Protein AF-A0A3C0GA33-F1 (afdb_monomer_lite)

Structure (mmCIF, N/CA/C/O backbone):
data_AF-A0A3C0GA33-F1
#
_entry.id   AF-A0A3C0GA33-F1
#
loop_
_atom_site.group_PDB
_atom_site.id
_atom_site.type_symbol
_atom_site.label_atom_id
_atom_site.label_alt_id
_atom_site.label_comp_id
_atom_site.label_asym_id
_atom_site.label_entity_id
_atom_site.label_seq_id
_atom_site.pdbx_PDB_ins_code
_atom_site.Cartn_x
_atom_site.Cartn_y
_atom_site.Cartn_z
_atom_site.occupancy
_atom_site.B_iso_or_equiv
_atom_site.auth_seq_id
_atom_site.auth_comp_id
_atom_site.auth_asym_id
_atom_site.auth_atom_id
_atom_site.pdbx_PDB_model_num
ATOM 1 N N . LEU A 1 1 ? 12.547 -13.398 -8.713 1.00 61.09 1 LEU A N 1
ATOM 2 C CA . LEU A 1 1 ? 11.265 -13.217 -7.988 1.00 61.09 1 LEU A CA 1
ATOM 3 C C . LEU A 1 1 ? 10.355 -14.447 -7.967 1.00 61.09 1 LEU A C 1
ATOM 5 O O . LEU A 1 1 ? 9.749 -14.676 -6.935 1.00 61.09 1 LEU A O 1
ATOM 9 N N . LYS A 1 2 ? 10.257 -15.255 -9.035 1.00 63.53 2 LYS A N 1
ATOM 10 C CA . LYS A 1 2 ? 9.308 -16.392 -9.103 1.00 63.53 2 LYS A CA 1
ATOM 11 C C . LYS A 1 2 ? 9.526 -17.522 -8.074 1.00 63.53 2 LYS A C 1
ATOM 13 O O . LYS A 1 2 ? 8.697 -18.414 -7.990 1.00 63.53 2 LYS A O 1
ATOM 18 N N . CYS A 1 3 ? 10.621 -17.486 -7.314 1.00 84.00 3 CYS A N 1
ATOM 19 C CA . CYS A 1 3 ? 10.959 -18.494 -6.304 1.00 84.00 3 CYS A CA 1
ATOM 20 C C . CYS A 1 3 ? 10.615 -18.062 -4.868 1.00 84.00 3 CYS A C 1
ATOM 22 O O . CYS A 1 3 ? 10.839 -18.829 -3.939 1.00 84.00 3 CYS A O 1
ATOM 24 N N . LEU A 1 4 ? 10.125 -16.834 -4.672 1.00 90.50 4 LEU A N 1
ATOM 25 C CA . LEU A 1 4 ? 9.690 -16.347 -3.365 1.00 90.50 4 LEU A CA 1
ATOM 26 C C . LEU A 1 4 ? 8.179 -16.573 -3.216 1.00 90.50 4 LEU A C 1
ATOM 28 O O . LEU A 1 4 ? 7.465 -16.453 -4.214 1.00 90.50 4 LEU A O 1
ATOM 32 N N . PRO A 1 5 ? 7.670 -16.853 -2.003 1.00 92.75 5 PRO A N 1
ATOM 33 C CA . PRO A 1 5 ? 6.241 -17.033 -1.737 1.00 92.75 5 PRO A CA 1
ATOM 34 C C . PRO A 1 5 ? 5.500 -15.683 -1.721 1.00 92.75 5 PRO A C 1
ATOM 36 O O . PRO A 1 5 ? 4.811 -15.335 -0.767 1.00 92.75 5 PRO A O 1
ATOM 39 N N . VAL A 1 6 ? 5.668 -14.899 -2.785 1.00 91.50 6 VAL A N 1
ATOM 40 C CA . VAL A 1 6 ? 5.059 -13.584 -2.983 1.00 91.50 6 VAL A CA 1
ATOM 41 C C . VAL A 1 6 ? 4.236 -13.602 -4.261 1.00 91.50 6 VAL A C 1
ATOM 43 O O . VAL A 1 6 ? 4.635 -14.180 -5.275 1.00 91.50 6 VAL A O 1
ATOM 46 N N . LYS A 1 7 ? 3.072 -12.957 -4.224 1.00 90.94 7 LYS A N 1
ATOM 47 C CA . LYS A 1 7 ? 2.263 -12.748 -5.425 1.00 90.94 7 LYS A CA 1
ATOM 48 C C . LYS A 1 7 ? 2.784 -11.510 -6.141 1.00 90.94 7 LYS A C 1
ATOM 50 O O . LYS A 1 7 ? 2.812 -10.433 -5.559 1.00 90.94 7 LYS A O 1
ATOM 55 N N . VAL A 1 8 ? 3.198 -11.678 -7.392 1.00 92.38 8 VAL A N 1
ATOM 56 C CA . VAL A 1 8 ? 3.596 -10.567 -8.261 1.00 92.38 8 VAL A CA 1
ATOM 57 C C . VAL A 1 8 ? 2.408 -10.214 -9.140 1.00 92.38 8 VAL A C 1
ATOM 59 O O . VAL A 1 8 ? 1.881 -11.085 -9.831 1.00 9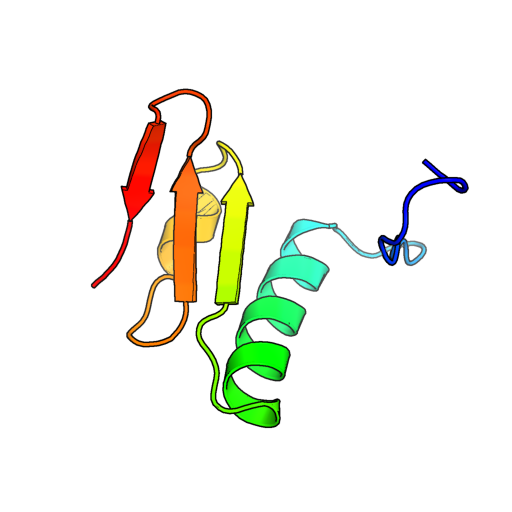2.38 8 VAL A O 1
ATOM 62 N N . VAL A 1 9 ? 1.994 -8.952 -9.103 1.00 92.12 9 VAL A N 1
ATOM 63 C CA . VAL A 1 9 ? 0.905 -8.417 -9.923 1.00 92.12 9 VAL A CA 1
ATOM 64 C C . VAL A 1 9 ? 1.504 -7.420 -10.909 1.00 92.12 9 VAL A C 1
ATOM 66 O O . VAL A 1 9 ? 2.300 -6.569 -10.528 1.00 92.12 9 VAL A O 1
ATOM 69 N N . SER A 1 10 ? 1.149 -7.559 -12.181 1.00 93.31 10 SER A N 1
ATOM 70 C CA . SER A 1 10 ? 1.461 -6.605 -13.242 1.00 93.31 10 SER A CA 1
ATOM 71 C C . SER A 1 10 ? 0.322 -6.674 -14.248 1.00 93.31 10 SER A C 1
ATOM 73 O O . SER A 1 10 ? -0.057 -7.766 -14.678 1.00 93.31 10 SER A O 1
ATOM 75 N N . ILE A 1 11 ? -0.269 -5.523 -14.548 1.00 94.38 11 ILE A N 1
ATOM 76 C CA . ILE A 1 11 ? -1.424 -5.396 -15.433 1.00 94.38 11 ILE A CA 1
ATOM 77 C C . ILE A 1 11 ? -1.019 -4.420 -16.533 1.00 94.38 11 ILE A C 1
ATOM 79 O O . ILE A 1 11 ? -0.510 -3.341 -16.242 1.00 94.38 11 ILE A O 1
ATOM 83 N N . ASP A 1 12 ? -1.199 -4.822 -17.791 1.00 95.62 12 ASP A N 1
ATOM 84 C CA . ASP A 1 12 ? -0.848 -3.975 -18.929 1.00 95.62 12 ASP A CA 1
ATOM 85 C C . ASP A 1 12 ? -1.676 -2.682 -18.908 1.00 95.62 12 ASP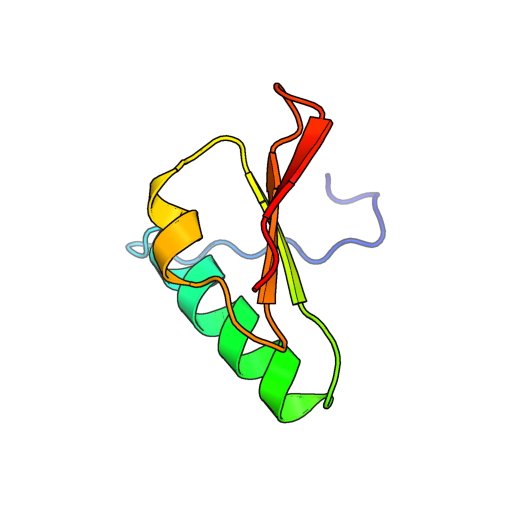 A C 1
ATOM 87 O O . ASP A 1 12 ? -2.887 -2.726 -18.680 1.00 95.62 12 ASP A O 1
ATOM 91 N N . LYS A 1 13 ? -1.016 -1.549 -19.177 1.00 94.88 13 LYS A N 1
ATOM 92 C CA . LYS A 1 13 ? -1.607 -0.195 -19.220 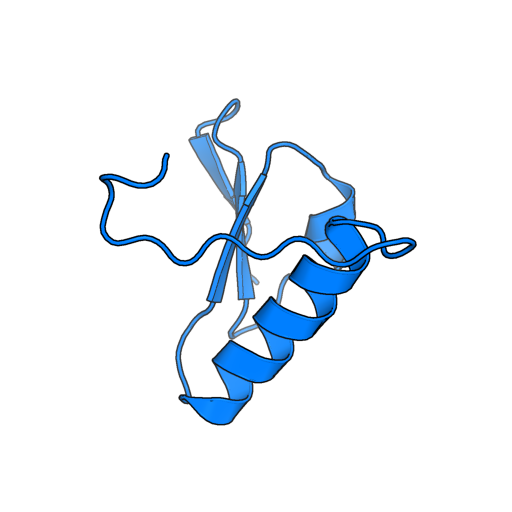1.00 94.88 13 LYS A CA 1
ATOM 93 C C . LYS A 1 13 ? -2.159 0.340 -17.891 1.00 94.88 13 LYS A C 1
ATOM 95 O O . LYS A 1 13 ? -2.953 1.277 -17.921 1.00 94.88 13 LYS A O 1
ATOM 100 N N . VAL A 1 14 ? -1.762 -0.229 -16.754 1.00 96.12 14 VAL A N 1
ATOM 101 C CA . VAL A 1 14 ? -2.139 0.277 -15.424 1.00 96.12 14 VAL A CA 1
ATOM 102 C C . VAL A 1 14 ? -0.880 0.639 -14.645 1.00 9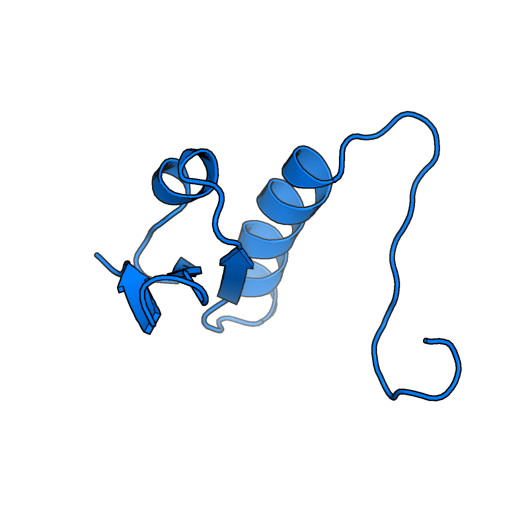6.12 14 VAL A C 1
ATOM 104 O O . VAL A 1 14 ? 0.089 -0.125 -14.643 1.00 96.12 14 VAL A O 1
ATOM 107 N N . GLU A 1 15 ? -0.892 1.800 -13.994 1.00 95.94 15 GLU A N 1
ATOM 108 C CA . GLU A 1 15 ? 0.217 2.257 -13.163 1.00 95.94 15 GLU A CA 1
ATOM 109 C C . GLU A 1 15 ? 0.246 1.504 -11.821 1.00 95.94 15 GLU A C 1
ATOM 111 O O . GLU A 1 15 ? -0.752 0.964 -11.332 1.00 95.94 15 GLU A O 1
ATOM 116 N N . ALA A 1 16 ? 1.440 1.353 -11.248 1.00 94.69 16 ALA A N 1
ATOM 117 C CA . ALA A 1 16 ? 1.617 0.535 -10.049 1.00 94.69 16 ALA A CA 1
ATOM 118 C C . ALA A 1 16 ? 1.002 1.187 -8.801 1.00 94.69 16 ALA A C 1
ATOM 120 O O . ALA A 1 16 ? 0.521 0.483 -7.914 1.00 94.69 16 ALA A O 1
ATOM 121 N N . ASP A 1 17 ? 1.019 2.513 -8.736 1.00 94.94 17 ASP A N 1
ATOM 122 C CA . ASP A 1 17 ? 0.407 3.323 -7.687 1.00 94.94 17 ASP A CA 1
ATOM 123 C C . ASP A 1 17 ? -1.117 3.164 -7.640 1.00 94.94 17 ASP A C 1
ATOM 125 O O . ASP A 1 17 ? -1.648 2.930 -6.554 1.00 94.94 17 ASP A O 1
ATOM 129 N N . ASP A 1 18 ? -1.799 3.150 -8.789 1.00 94.94 18 ASP A N 1
ATOM 130 C CA . ASP A 1 18 ? -3.234 2.852 -8.894 1.00 94.94 18 ASP A CA 1
ATOM 131 C C . ASP A 1 18 ? -3.566 1.470 -8.313 1.00 94.94 18 ASP A C 1
ATOM 133 O O . ASP A 1 18 ? -4.501 1.302 -7.519 1.00 94.94 18 ASP A O 1
ATOM 137 N N . ILE A 1 19 ? -2.767 0.457 -8.674 1.00 96.31 19 ILE A N 1
ATOM 138 C CA . ILE A 1 19 ? -2.936 -0.915 -8.178 1.00 96.31 19 ILE A CA 1
ATOM 139 C C . ILE A 1 19 ? -2.727 -0.954 -6.661 1.00 96.31 19 ILE A C 1
ATOM 141 O O . ILE A 1 19 ? -3.533 -1.553 -5.946 1.00 96.31 19 ILE A O 1
ATOM 145 N N . ILE A 1 20 ? -1.671 -0.313 -6.152 1.00 96.31 20 ILE A N 1
ATOM 146 C CA . ILE A 1 20 ? -1.362 -0.266 -4.717 1.00 96.31 20 ILE A CA 1
ATOM 147 C C . ILE A 1 20 ? -2.477 0.448 -3.949 1.00 96.31 20 ILE A C 1
ATOM 149 O O . ILE A 1 20 ? -2.908 -0.059 -2.913 1.00 96.31 20 ILE A O 1
ATOM 153 N N . ALA A 1 21 ? -2.973 1.578 -4.457 1.00 95.31 21 ALA A N 1
ATOM 154 C CA . ALA A 1 21 ? -4.025 2.364 -3.822 1.00 95.31 21 ALA A CA 1
ATOM 155 C C . ALA A 1 21 ? -5.353 1.602 -3.737 1.00 95.31 21 ALA A C 1
ATOM 157 O O . ALA A 1 21 ? -6.039 1.649 -2.712 1.00 95.31 21 ALA A O 1
ATOM 158 N N . TYR A 1 22 ? -5.710 0.872 -4.796 1.00 95.81 22 TYR A N 1
ATOM 159 C CA . TYR A 1 22 ? -6.891 0.015 -4.792 1.00 95.81 22 TYR A CA 1
ATOM 160 C C . TYR A 1 22 ? -6.715 -1.184 -3.849 1.00 95.81 22 TYR A C 1
ATOM 162 O O . TYR A 1 22 ? -7.580 -1.453 -3.011 1.00 95.81 22 TYR A O 1
ATOM 170 N N . MET A 1 23 ? -5.584 -1.890 -3.947 1.00 95.56 23 MET A N 1
ATOM 171 C CA . MET A 1 23 ? -5.333 -3.097 -3.159 1.00 95.56 23 MET A CA 1
ATOM 172 C C . MET A 1 23 ? -5.195 -2.809 -1.664 1.00 95.56 23 MET A C 1
ATOM 174 O O . MET A 1 23 ? -5.700 -3.592 -0.865 1.00 95.56 23 MET A O 1
ATOM 178 N N . SER A 1 24 ? -4.545 -1.716 -1.256 1.00 95.31 24 SER A N 1
ATOM 179 C CA . SER A 1 24 ? -4.372 -1.388 0.167 1.00 95.31 24 SER A CA 1
ATOM 180 C C . SER A 1 24 ? -5.721 -1.234 0.876 1.00 95.31 24 SER A C 1
ATOM 182 O O . SER A 1 24 ? -5.919 -1.819 1.946 1.00 95.31 24 SER A O 1
ATOM 184 N N . LYS A 1 25 ? -6.670 -0.546 0.228 1.00 94.88 25 LYS A N 1
ATOM 185 C CA . LYS A 1 25 ? -8.044 -0.339 0.703 1.00 94.88 25 LYS A CA 1
ATOM 186 C C . LYS A 1 25 ? -8.887 -1.610 0.638 1.00 94.88 25 LYS A C 1
ATOM 188 O O . LYS A 1 25 ? -9.542 -1.950 1.624 1.00 94.88 25 LYS A O 1
ATOM 193 N N . ASP A 1 26 ? -8.877 -2.320 -0.496 1.00 95.50 26 ASP A N 1
ATOM 194 C CA . ASP A 1 26 ? -9.664 -3.553 -0.654 1.00 95.50 26 ASP A CA 1
ATOM 195 C C . ASP A 1 26 ? -9.224 -4.620 0.350 1.00 95.50 26 ASP A C 1
ATOM 197 O O . ASP A 1 26 ? -10.059 -5.189 1.046 1.00 95.50 26 ASP A O 1
ATOM 201 N N . MET A 1 27 ? -7.916 -4.840 0.502 1.00 93.56 27 MET A N 1
ATOM 202 C CA . MET A 1 27 ? -7.381 -5.853 1.413 1.00 93.56 27 MET A CA 1
ATOM 203 C C . MET A 1 27 ? -7.677 -5.508 2.875 1.00 93.56 27 MET A C 1
ATOM 205 O O . MET A 1 27 ? -8.135 -6.379 3.617 1.00 93.56 27 MET A O 1
ATOM 209 N N . ALA A 1 28 ? -7.487 -4.244 3.272 1.00 94.12 28 ALA A N 1
ATOM 210 C CA . ALA A 1 28 ? -7.782 -3.801 4.631 1.00 94.12 28 ALA A CA 1
ATOM 211 C C . ALA A 1 28 ? -9.254 -4.045 4.990 1.00 94.12 28 ALA A C 1
ATOM 213 O O . ALA A 1 28 ? -9.565 -4.653 6.016 1.00 94.12 28 ALA A O 1
ATOM 214 N N . LYS A 1 29 ? -10.163 -3.663 4.086 1.00 94.12 29 LYS A N 1
ATOM 215 C CA . LYS A 1 29 ? -11.607 -3.843 4.254 1.00 94.12 29 LYS A CA 1
ATOM 216 C C . LYS A 1 29 ? -12.028 -5.311 4.214 1.00 94.12 29 LYS A C 1
ATOM 218 O O . LYS A 1 29 ? -12.831 -5.749 5.032 1.00 94.12 29 LYS A O 1
ATOM 223 N N . ARG A 1 30 ? -11.528 -6.070 3.239 1.00 94.56 30 ARG A N 1
ATOM 224 C CA . ARG A 1 30 ? -11.961 -7.444 2.961 1.00 94.56 30 ARG A CA 1
ATOM 225 C C . ARG A 1 30 ? -11.520 -8.424 4.038 1.00 94.56 30 ARG A C 1
ATOM 227 O O . ARG A 1 30 ? -12.253 -9.365 4.329 1.00 94.56 30 ARG A O 1
ATOM 234 N N . PHE A 1 31 ? -10.335 -8.216 4.603 1.00 93.19 31 PHE A N 1
ATOM 235 C CA . PHE A 1 31 ? -9.774 -9.097 5.625 1.00 93.19 31 PHE A CA 1
ATOM 236 C C . PHE A 1 31 ? -9.867 -8.514 7.038 1.00 93.19 31 PHE A C 1
ATOM 238 O O . PHE A 1 31 ? -9.538 -9.219 7.987 1.00 93.19 31 PHE A O 1
ATOM 245 N N . ASN A 1 32 ? -10.365 -7.280 7.189 1.00 92.00 32 ASN A N 1
ATOM 246 C CA . ASN A 1 32 ? -10.416 -6.551 8.458 1.00 92.00 32 ASN A CA 1
ATOM 247 C C . ASN A 1 32 ? -9.037 -6.519 9.148 1.00 92.00 32 ASN A C 1
ATOM 249 O O . ASN A 1 32 ? -8.892 -6.846 10.326 1.00 92.00 32 ASN A O 1
ATOM 253 N N . THR A 1 33 ? -8.009 -6.194 8.364 1.00 92.38 33 THR A N 1
ATOM 254 C CA . THR A 1 33 ? -6.595 -6.191 8.765 1.00 92.38 33 THR A CA 1
ATOM 255 C C . THR A 1 33 ? -5.943 -4.863 8.418 1.00 92.38 33 THR A C 1
ATOM 257 O O . THR A 1 33 ? -6.396 -4.174 7.509 1.00 92.38 33 THR A O 1
ATOM 260 N N . LYS A 1 34 ? -4.814 -4.548 9.061 1.00 93.50 34 LYS A N 1
ATOM 261 C CA . LYS A 1 34 ? -3.967 -3.438 8.618 1.00 93.50 34 LYS A CA 1
ATOM 262 C C . LYS A 1 34 ? -3.213 -3.788 7.333 1.00 93.50 34 LYS A C 1
ATOM 264 O O . LYS A 1 34 ? -2.623 -4.865 7.230 1.00 93.50 34 LYS A O 1
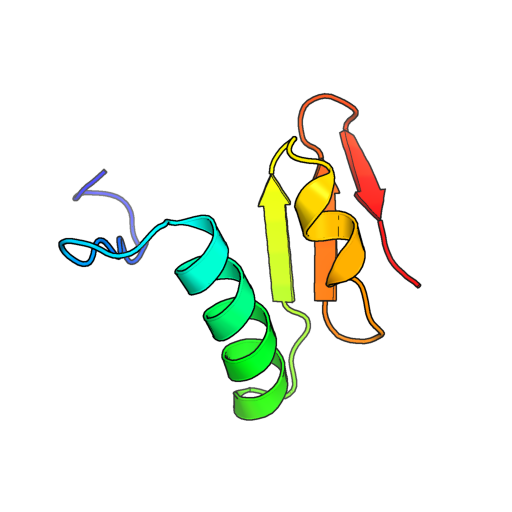ATOM 269 N N . SER A 1 35 ? -3.202 -2.860 6.385 1.00 95.88 35 SER A N 1
ATOM 270 C CA . SER A 1 35 ? -2.407 -2.903 5.159 1.00 95.88 35 SER A CA 1
ATOM 271 C C . SER A 1 35 ? -1.141 -2.064 5.332 1.00 95.88 35 SER A C 1
ATOM 273 O O . SER A 1 35 ? -1.206 -0.921 5.775 1.00 95.88 35 SER A O 1
ATOM 275 N N . TYR A 1 36 ? 0.006 -2.614 4.933 1.00 96.12 36 TYR A N 1
ATOM 276 C CA . TYR A 1 36 ? 1.285 -1.903 4.937 1.00 96.12 36 TYR A CA 1
ATOM 277 C C . TYR A 1 36 ? 1.745 -1.640 3.507 1.00 96.12 36 TYR A C 1
ATOM 279 O O . TYR A 1 36 ? 1.956 -2.578 2.735 1.00 96.12 36 TYR A O 1
ATOM 287 N N . ILE A 1 37 ? 1.928 -0.367 3.166 1.00 96.69 37 ILE A N 1
ATOM 288 C CA . ILE A 1 37 ? 2.531 0.052 1.901 1.00 96.69 37 ILE A CA 1
ATOM 289 C C . ILE A 1 37 ? 4.009 0.322 2.166 1.00 96.69 37 ILE A C 1
ATOM 291 O O . ILE A 1 37 ? 4.346 1.175 2.980 1.00 96.69 37 ILE A O 1
ATOM 295 N N . VAL A 1 38 ? 4.902 -0.397 1.487 1.00 96.31 38 VAL A N 1
ATOM 296 C CA . VAL A 1 38 ? 6.351 -0.193 1.609 1.00 96.31 38 VAL A CA 1
ATOM 297 C C . VAL A 1 38 ? 6.844 0.551 0.376 1.00 96.31 38 VAL A C 1
ATOM 299 O O . VAL A 1 38 ? 7.004 -0.047 -0.686 1.00 96.31 38 VAL A O 1
ATOM 302 N N . SER A 1 39 ? 7.059 1.857 0.507 1.00 95.81 39 SER A N 1
ATOM 303 C CA . SER A 1 39 ? 7.524 2.718 -0.584 1.00 95.81 39 SER A CA 1
ATOM 304 C C . SER A 1 39 ? 8.218 3.955 -0.030 1.00 95.81 39 SER A C 1
ATOM 306 O O . SER A 1 39 ? 7.868 4.444 1.037 1.00 95.81 39 SER A O 1
ATOM 308 N N . SER A 1 40 ? 9.208 4.480 -0.749 1.00 93.62 40 SER A N 1
ATOM 309 C CA . SER A 1 40 ? 9.819 5.778 -0.439 1.00 93.62 40 SER A CA 1
ATOM 310 C C . SER A 1 40 ? 9.041 6.963 -1.016 1.00 93.62 40 SER A C 1
ATOM 312 O O . SER A 1 40 ? 9.371 8.101 -0.678 1.00 93.62 40 SER A O 1
ATOM 314 N N . ASP A 1 41 ? 8.049 6.707 -1.871 1.00 93.38 41 ASP A N 1
ATOM 315 C CA . ASP A 1 41 ? 7.214 7.729 -2.498 1.00 93.38 41 ASP A CA 1
ATOM 316 C C . ASP A 1 41 ? 6.279 8.390 -1.473 1.00 93.38 41 ASP A C 1
ATOM 31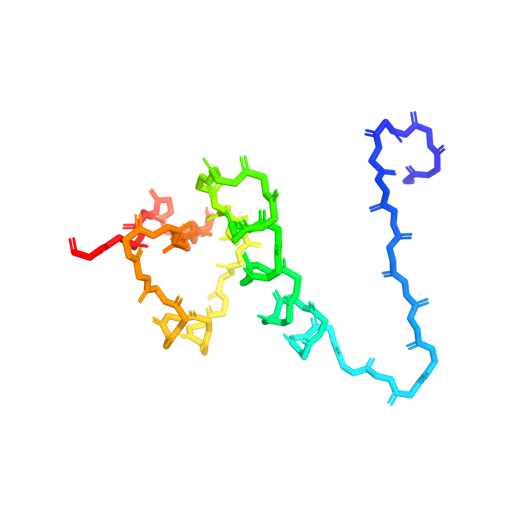8 O O . ASP A 1 41 ? 5.637 7.711 -0.667 1.00 93.38 41 ASP A O 1
ATOM 322 N N . ARG A 1 42 ? 6.240 9.724 -1.485 1.00 91.81 42 ARG A N 1
ATOM 323 C CA . ARG A 1 42 ? 5.430 10.524 -0.560 1.00 91.81 42 ARG A CA 1
ATOM 324 C C . ARG A 1 42 ? 3.973 10.607 -0.991 1.00 91.81 42 ARG A C 1
ATOM 326 O O . ARG A 1 42 ? 3.132 10.872 -0.137 1.00 91.81 42 ARG A O 1
ATOM 333 N N . ASP A 1 43 ? 3.661 10.326 -2.251 1.00 93.69 43 ASP A N 1
ATOM 334 C CA . ASP A 1 43 ? 2.291 10.416 -2.750 1.00 93.69 43 ASP A CA 1
ATOM 335 C C . ASP A 1 43 ? 1.383 9.375 -2.081 1.00 93.69 43 ASP A C 1
ATOM 337 O O . ASP A 1 43 ? 0.194 9.621 -1.899 1.00 93.69 43 ASP A O 1
ATOM 341 N N . PHE A 1 44 ? 1.927 8.259 -1.579 1.00 95.38 44 PHE A N 1
ATOM 342 C CA . PHE A 1 44 ? 1.156 7.278 -0.805 1.00 95.38 44 PHE A CA 1
ATOM 343 C C . PHE A 1 44 ? 0.745 7.758 0.593 1.00 95.38 44 PHE A C 1
ATOM 345 O O . PHE A 1 44 ? -0.153 7.160 1.183 1.00 95.38 44 PHE A O 1
ATOM 352 N N . LEU A 1 45 ? 1.337 8.835 1.125 1.00 94.25 45 LEU A N 1
ATOM 353 C CA . LEU A 1 45 ? 0.963 9.372 2.440 1.00 94.25 45 LEU A CA 1
ATOM 354 C C . LEU A 1 45 ? -0.496 9.845 2.475 1.00 94.25 45 LEU A C 1
ATOM 356 O O . LEU A 1 45 ? -1.130 9.792 3.523 1.00 94.25 45 LEU A O 1
ATOM 360 N N . GLN A 1 46 ? -1.062 10.224 1.323 1.00 95.00 46 GLN A N 1
ATOM 361 C CA . GLN A 1 46 ? -2.479 10.584 1.203 1.00 95.00 46 GLN A CA 1
ATOM 362 C C . GLN A 1 46 ? -3.440 9.407 1.466 1.00 95.00 46 GLN A C 1
ATOM 364 O O . GLN A 1 46 ? -4.643 9.616 1.604 1.00 95.00 46 GLN A O 1
ATOM 369 N N . LEU A 1 47 ? -2.932 8.169 1.474 1.00 95.19 47 LEU A N 1
ATOM 370 C CA . LEU A 1 47 ? -3.714 6.953 1.706 1.00 95.19 47 LEU A CA 1
ATOM 371 C C . LEU A 1 47 ? -3.672 6.479 3.163 1.00 95.19 47 LEU A C 1
ATOM 373 O O . LEU A 1 47 ? -4.341 5.495 3.464 1.00 95.19 47 LEU A O 1
ATOM 377 N N . VAL A 1 48 ? -2.876 7.115 4.030 1.00 95.56 48 VAL A N 1
ATOM 378 C CA . VAL A 1 48 ? -2.758 6.732 5.444 1.00 95.56 48 VAL A CA 1
ATOM 379 C C . VAL A 1 48 ? -4.103 6.922 6.144 1.00 95.56 48 VAL A C 1
ATOM 381 O O . VAL A 1 48 ? -4.713 7.987 6.061 1.00 95.56 48 VAL A O 1
ATOM 384 N N . ASP A 1 49 ? -4.555 5.875 6.827 1.00 93.88 49 ASP A N 1
ATOM 385 C CA . ASP A 1 49 ? -5.765 5.864 7.649 1.00 93.88 49 ASP A CA 1
ATOM 386 C C . ASP A 1 49 ? -5.623 4.840 8.793 1.00 93.88 49 ASP A C 1
ATOM 388 O O . ASP A 1 49 ? -4.575 4.209 8.949 1.00 93.88 49 ASP A O 1
ATOM 392 N N . ASP A 1 50 ? -6.669 4.651 9.605 1.00 94.06 50 ASP A N 1
ATOM 393 C CA . ASP A 1 50 ? -6.664 3.722 10.753 1.00 94.06 50 ASP A CA 1
ATOM 394 C C . ASP A 1 50 ? -6.235 2.285 10.395 1.00 94.06 50 ASP A C 1
ATOM 396 O O . ASP A 1 50 ? -5.734 1.536 11.245 1.00 94.06 50 ASP A O 1
ATOM 400 N N . ASN A 1 51 ? -6.416 1.893 9.131 1.00 94.69 51 ASN A N 1
ATOM 401 C CA . ASN A 1 51 ? -6.133 0.566 8.605 1.00 94.69 51 ASN A CA 1
ATOM 402 C C . ASN A 1 51 ? -4.986 0.535 7.582 1.00 94.69 51 ASN A C 1
ATOM 404 O O . ASN A 1 51 ? -4.590 -0.559 7.175 1.00 94.69 51 ASN A O 1
ATOM 408 N N . ILE A 1 52 ? -4.436 1.674 7.164 1.00 96.12 52 ILE A N 1
ATOM 409 C CA . ILE A 1 52 ? -3.378 1.762 6.152 1.00 96.12 52 ILE A CA 1
ATOM 410 C C . ILE A 1 52 ? -2.182 2.519 6.727 1.00 96.12 52 ILE A C 1
ATOM 412 O O . ILE A 1 52 ? -2.262 3.702 7.039 1.00 96.12 52 ILE A O 1
ATOM 416 N N . THR A 1 53 ? -1.037 1.841 6.798 1.00 96.75 53 THR A N 1
ATOM 417 C CA . THR A 1 53 ? 0.238 2.413 7.250 1.00 96.75 53 THR A CA 1
ATOM 418 C C . THR A 1 53 ? 1.240 2.430 6.099 1.00 96.75 53 THR A C 1
ATOM 420 O O . THR A 1 53 ? 1.403 1.432 5.391 1.00 96.75 53 THR A O 1
ATOM 423 N N . VAL A 1 54 ? 1.961 3.539 5.931 1.00 97.25 54 VAL A N 1
ATOM 424 C CA . VAL A 1 54 ? 3.047 3.647 4.943 1.00 97.25 54 VAL A CA 1
ATOM 425 C C . VAL A 1 54 ? 4.392 3.522 5.655 1.00 97.25 54 VAL A C 1
ATOM 427 O O . VAL A 1 54 ? 4.689 4.275 6.575 1.00 97.25 54 VAL A O 1
ATOM 430 N N . TYR A 1 55 ? 5.225 2.575 5.230 1.00 97.19 55 TYR A N 1
ATOM 431 C CA . TYR A 1 55 ? 6.603 2.425 5.694 1.00 97.19 55 TYR A CA 1
ATOM 432 C C . TYR A 1 55 ? 7.571 2.935 4.630 1.00 97.19 55 TYR A C 1
ATOM 434 O O . TYR A 1 55 ? 7.620 2.399 3.517 1.00 97.19 55 TYR A O 1
ATOM 442 N N . ARG A 1 56 ? 8.377 3.938 4.992 1.00 95.69 56 ARG A N 1
ATOM 443 C CA . ARG A 1 56 ? 9.407 4.509 4.120 1.00 95.69 56 ARG A CA 1
ATOM 444 C C . ARG A 1 56 ? 10.767 3.893 4.463 1.00 95.69 56 ARG A C 1
ATOM 446 O O . ARG A 1 56 ? 11.354 4.238 5.488 1.00 95.69 56 ARG A O 1
ATOM 453 N N . PRO A 1 57 ? 11.301 2.970 3.637 1.00 93.62 57 PRO A N 1
ATOM 454 C CA . PRO A 1 57 ? 12.477 2.175 4.000 1.00 93.62 57 PRO A CA 1
ATOM 455 C C . PRO A 1 57 ? 13.788 2.972 4.001 1.00 93.62 57 PRO A C 1
ATOM 457 O O . PRO A 1 57 ? 14.741 2.564 4.664 1.00 93.62 57 PRO A O 1
ATOM 460 N N . ILE A 1 58 ? 13.847 4.091 3.270 1.00 92.31 58 ILE A N 1
ATOM 461 C CA . ILE A 1 58 ? 15.035 4.954 3.205 1.00 92.31 58 ILE A CA 1
ATOM 462 C C . ILE A 1 58 ? 15.221 5.681 4.544 1.00 92.31 58 ILE A C 1
ATOM 464 O O . ILE A 1 58 ? 16.312 5.674 5.107 1.00 92.31 58 ILE A O 1
ATOM 468 N N . GLU A 1 59 ? 14.143 6.243 5.083 1.00 92.56 59 GLU A N 1
ATOM 469 C CA . GLU A 1 59 ? 14.108 6.969 6.356 1.00 92.56 59 GLU A CA 1
ATOM 470 C C . GLU A 1 59 ? 13.901 6.043 7.556 1.00 92.56 59 GLU A C 1
ATOM 472 O O . GLU A 1 59 ? 14.214 6.413 8.682 1.00 92.56 59 GLU A O 1
ATOM 477 N N . ARG A 1 60 ? 13.433 4.812 7.306 1.00 93.75 60 ARG A N 1
ATOM 478 C CA . ARG A 1 60 ? 13.051 3.816 8.318 1.00 93.75 60 ARG A CA 1
ATOM 479 C C . ARG A 1 60 ? 11.922 4.304 9.229 1.00 93.75 60 ARG A C 1
ATOM 481 O O . ARG A 1 60 ? 11.871 3.937 10.400 1.00 93.75 60 ARG A O 1
ATOM 488 N N . GLU A 1 61 ? 11.004 5.079 8.665 1.00 94.75 61 GLU A N 1
ATOM 489 C CA . GLU A 1 61 ? 9.871 5.676 9.372 1.00 94.75 61 GLU A CA 1
ATOM 490 C C . GLU A 1 61 ? 8.548 5.036 8.953 1.00 94.75 61 GLU A C 1
ATOM 492 O O . GLU A 1 61 ? 8.351 4.672 7.788 1.00 94.75 61 GLU A O 1
ATOM 497 N N . PHE A 1 62 ? 7.639 4.922 9.920 1.00 95.25 62 PHE A N 1
ATOM 498 C CA . PHE A 1 62 ? 6.246 4.559 9.698 1.00 95.25 62 PHE A CA 1
ATOM 499 C C . PHE A 1 62 ? 5.388 5.818 9.766 1.00 95.25 62 PHE A C 1
ATOM 501 O O . PHE A 1 62 ? 5.599 6.664 10.629 1.00 95.25 62 PHE A O 1
ATOM 508 N N . TYR A 1 63 ? 4.433 5.910 8.850 1.00 93.00 63 TYR A N 1
ATOM 509 C CA . TYR A 1 63 ? 3.416 6.947 8.807 1.00 93.00 63 TYR A CA 1
ATOM 510 C C . TYR A 1 63 ? 2.069 6.267 9.047 1.00 93.00 63 TYR A C 1
ATOM 512 O O . TYR A 1 63 ? 1.577 5.517 8.196 1.00 93.00 63 TYR A O 1
ATOM 520 N N . ASP A 1 64 ? 1.534 6.489 10.239 1.00 88.81 64 ASP A N 1
ATOM 521 C CA . ASP A 1 64 ? 0.222 6.084 10.730 1.00 88.81 64 ASP A CA 1
ATOM 522 C C . ASP A 1 64 ? -0.573 7.334 11.196 1.00 88.81 64 ASP A C 1
ATOM 524 O O . ASP A 1 64 ? -0.002 8.430 11.201 1.00 88.81 64 ASP A O 1
ATOM 528 N N . PRO A 1 65 ? -1.894 7.223 11.451 1.00 82.56 65 PRO A N 1
ATOM 529 C CA . PRO A 1 65 ? -2.743 8.354 11.852 1.00 82.56 65 PRO A CA 1
ATOM 530 C C . PRO A 1 65 ? -2.364 9.031 13.172 1.00 82.56 65 PRO A C 1
ATOM 532 O O . PRO A 1 65 ? -1.928 8.322 14.109 1.00 82.56 65 PRO A O 1
#

Foldseek 3Di:
DVPDPDDDDDDPPDDPVVVCLVCQVCVCVVVVAAGEAEDLDPVCLVSADQRYWYQDVVVRDIRHD

pLDDT: mean 93.03, std 6.04, range [61.09, 97.25]

Secondary structure (DSSP, 8-state):
-TTSS------TT--HHHHHHHHHHHHHHHHTS-EEEE-S-SGGGGG-BTTEEEEETTTTEEE--

Sequence (65 aa):
LKCLPVKVVSIDKVEADDIIAYMSKDMAKRFNTKSYIVSSDRDFLQLVDDNITVYRPIEREFYDP

Radius of gyration: 12.48 Å; chains: 1; bounding box: 27×29×31 Å